Protein AF-N6U995-F1 (afdb_monomer_lite)

Secondary structure (DSSP, 8-state):
-PPPEEEE-TTS-EEEEE-TTS-EEEE-SSSEEEEEEE-TTS-EEEEEEE-SGGGS------------S-----

Radius of gyration: 16.15 Å; chains: 1; bounding box: 29×22×56 Å

Foldseek 3Di:
DDDWDWDADPVRWTAWTDHPQAWIKGDPDQFWIKIKGADPVRDMDIDIDGDNANRHDDDDDDDPDPPPDDPDDD

Sequence (74 aa):
MSADRVTITDKGKLDEIVATKGAHLERLGKHSWFISFDHADGSSTAIWFESKDLVSPMIEKRAPLSKEADHDHE

Organism: NCBI:txid363754

Structure (mmCIF, N/CA/C/O backbone):
data_AF-N6U995-F1
#
_entry.id   AF-N6U995-F1
#
loop_
_atom_site.group_PDB
_atom_site.id
_atom_site.type_symbol
_atom_site.label_atom_id
_atom_site.label_alt_id
_atom_site.label_comp_id
_atom_site.label_asym_id
_atom_site.label_entity_id
_atom_site.label_seq_id
_atom_site.pdbx_PDB_ins_code
_atom_site.Cartn_x
_atom_site.Cartn_y
_atom_site.Cartn_z
_atom_site.occupancy
_atom_site.B_iso_or_equiv
_atom_site.auth_seq_id
_atom_site.auth_comp_id
_atom_site.auth_asym_id
_atom_site.auth_atom_id
_atom_site.pdbx_PDB_model_num
ATOM 1 N N . MET A 1 1 ? 11.099 -13.772 -8.213 1.00 48.00 1 MET A N 1
ATOM 2 C CA . MET A 1 1 ? 10.262 -12.594 -8.522 1.00 48.00 1 MET A CA 1
ATOM 3 C C . MET A 1 1 ? 8.971 -12.737 -7.730 1.00 48.00 1 MET A C 1
ATOM 5 O O . MET A 1 1 ? 8.378 -13.806 -7.803 1.00 48.00 1 MET A O 1
ATOM 9 N N . SER A 1 2 ? 8.597 -11.751 -6.909 1.00 56.94 2 SER A N 1
ATOM 10 C CA . SER A 1 2 ? 7.314 -11.772 -6.182 1.00 56.94 2 SER A CA 1
ATOM 11 C C . SER A 1 2 ? 6.191 -11.485 -7.171 1.00 56.94 2 SER A C 1
ATOM 13 O O . SER A 1 2 ? 6.295 -10.499 -7.886 1.00 56.94 2 SER A O 1
ATOM 15 N N . ALA A 1 3 ? 5.160 -12.326 -7.229 1.00 78.50 3 ALA A N 1
ATOM 16 C CA . ALA A 1 3 ? 3.964 -12.073 -8.032 1.00 78.50 3 ALA A CA 1
ATOM 17 C C . ALA A 1 3 ? 3.142 -10.904 -7.460 1.00 78.50 3 ALA A C 1
ATOM 19 O O . ALA A 1 3 ? 3.299 -10.556 -6.285 1.00 78.50 3 ALA A O 1
ATOM 20 N N . ASP A 1 4 ? 2.255 -10.338 -8.283 1.00 87.00 4 ASP A N 1
ATOM 21 C CA . ASP A 1 4 ? 1.257 -9.369 -7.826 1.00 87.00 4 ASP A CA 1
ATOM 22 C C . ASP A 1 4 ? 0.410 -9.996 -6.711 1.00 87.00 4 ASP A C 1
ATOM 24 O O . ASP A 1 4 ? -0.122 -11.100 -6.873 1.00 87.00 4 ASP A O 1
ATOM 28 N N . ARG A 1 5 ? 0.262 -9.296 -5.584 1.00 90.81 5 ARG A N 1
AT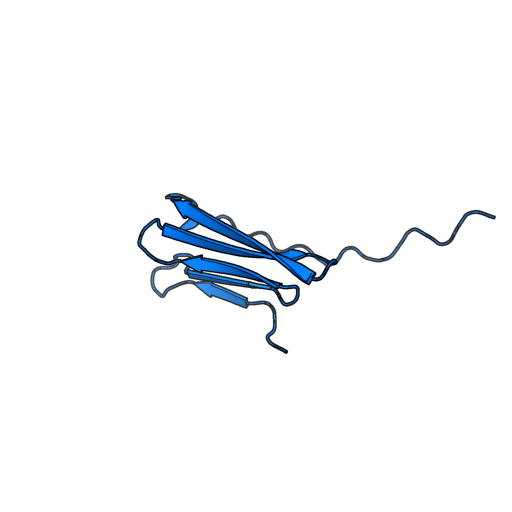OM 29 C CA . ARG A 1 5 ? -0.576 -9.740 -4.465 1.00 90.81 5 ARG A CA 1
ATOM 30 C C . ARG A 1 5 ? -1.439 -8.615 -3.922 1.00 90.81 5 ARG A C 1
ATOM 32 O O . ARG A 1 5 ? -1.040 -7.455 -3.901 1.00 90.81 5 ARG A O 1
ATOM 39 N N . VAL A 1 6 ? -2.616 -9.002 -3.448 1.00 92.31 6 VAL A N 1
ATOM 40 C CA . VAL A 1 6 ? -3.513 -8.159 -2.659 1.00 92.31 6 VAL A CA 1
ATOM 41 C C . VAL A 1 6 ? -3.798 -8.911 -1.369 1.00 92.31 6 VAL A C 1
ATOM 43 O O . VAL A 1 6 ? -4.379 -9.997 -1.407 1.00 92.31 6 VAL A O 1
ATOM 46 N N . THR A 1 7 ? -3.387 -8.337 -0.246 1.00 94.06 7 THR A N 1
ATOM 47 C CA . THR A 1 7 ? -3.579 -8.892 1.091 1.00 94.06 7 THR A CA 1
ATOM 48 C C . THR A 1 7 ? -4.763 -8.200 1.755 1.00 94.06 7 THR A C 1
ATOM 50 O O . THR A 1 7 ? -4.835 -6.971 1.829 1.00 94.06 7 THR A O 1
ATOM 53 N N . ILE A 1 8 ? -5.703 -9.005 2.245 1.00 92.94 8 ILE A N 1
ATOM 54 C CA . ILE A 1 8 ? -6.877 -8.566 2.996 1.00 92.94 8 ILE A CA 1
ATOM 55 C C . ILE A 1 8 ? -6.785 -9.197 4.388 1.00 92.94 8 ILE A C 1
ATOM 57 O O . ILE A 1 8 ? -6.573 -10.399 4.507 1.00 92.94 8 ILE A O 1
ATOM 61 N N . THR A 1 9 ? -6.950 -8.391 5.433 1.00 91.00 9 THR A N 1
ATOM 62 C CA . THR A 1 9 ? -6.997 -8.862 6.828 1.00 91.00 9 THR A CA 1
ATOM 63 C C . THR A 1 9 ? -8.175 -9.812 7.074 1.00 91.00 9 THR A C 1
ATOM 65 O O . THR A 1 9 ? -9.193 -9.748 6.382 1.00 91.00 9 THR A O 1
ATOM 68 N N . ASP A 1 10 ? -8.129 -10.567 8.171 1.00 88.12 10 ASP A N 1
ATOM 69 C CA . ASP A 1 10 ? -9.217 -11.457 8.622 1.00 88.12 10 ASP A CA 1
ATOM 70 C C . ASP A 1 10 ? -10.571 -10.745 8.833 1.00 88.12 10 ASP A C 1
ATOM 72 O O . ASP A 1 10 ? -11.623 -11.375 8.895 1.00 88.12 10 ASP A O 1
ATOM 76 N N . LYS A 1 11 ? -10.565 -9.408 8.936 1.00 88.12 11 LYS A N 1
ATOM 77 C CA . LYS A 1 11 ? -11.762 -8.558 9.073 1.00 88.12 11 LYS A CA 1
ATOM 78 C C . LYS A 1 11 ? -12.275 -8.014 7.734 1.00 88.12 11 LYS A C 1
ATOM 80 O O . LYS A 1 11 ? -13.071 -7.071 7.723 1.00 88.12 11 LYS A O 1
ATOM 85 N N . GLY A 1 12 ? -11.781 -8.537 6.613 1.00 87.75 12 GLY A N 1
ATOM 86 C CA . GLY A 1 12 ? -12.161 -8.098 5.270 1.00 87.75 12 GLY A CA 1
ATOM 87 C C . GLY A 1 12 ? -11.662 -6.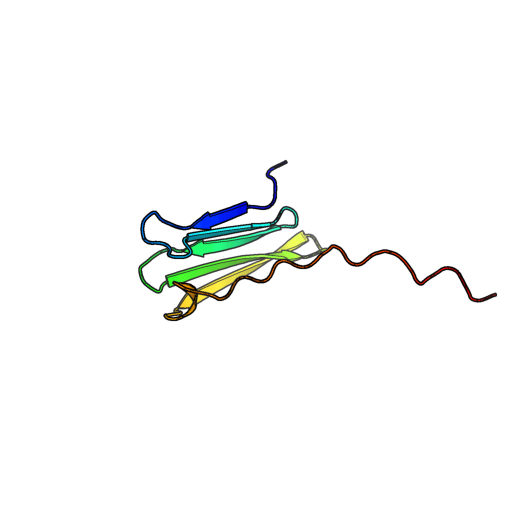694 4.916 1.00 87.75 12 GLY A C 1
ATOM 88 O O . GLY A 1 12 ? -12.260 -6.030 4.073 1.00 87.75 12 GLY A O 1
ATOM 89 N N . LYS A 1 13 ? -10.625 -6.189 5.600 1.00 92.25 13 LYS A N 1
ATOM 90 C CA . LYS A 1 13 ? -10.047 -4.860 5.331 1.00 92.25 13 LYS A CA 1
ATOM 91 C C . LYS A 1 13 ? -8.785 -4.973 4.496 1.00 92.25 13 LYS A C 1
ATOM 93 O O . LYS A 1 13 ? -7.999 -5.878 4.761 1.00 92.25 13 LYS A O 1
ATOM 98 N N . LEU A 1 14 ? -8.583 -4.038 3.566 1.00 94.44 14 LEU A N 1
ATOM 99 C CA . LEU A 1 14 ? -7.337 -3.959 2.806 1.00 94.44 14 LEU A CA 1
ATOM 100 C C . LEU A 1 14 ? -6.151 -3.771 3.760 1.00 94.44 14 LEU A C 1
ATOM 102 O O . LEU A 1 14 ? -6.249 -3.012 4.731 1.00 94.44 14 LEU A O 1
ATOM 106 N N . ASP A 1 15 ? -5.074 -4.493 3.472 1.00 95.19 15 ASP A N 1
ATOM 107 C CA . ASP A 1 15 ? -3.830 -4.468 4.234 1.00 95.19 15 ASP A CA 1
ATOM 108 C C . ASP A 1 15 ? -2.648 -4.064 3.351 1.00 95.19 15 ASP A C 1
ATOM 110 O O . ASP A 1 15 ? -1.950 -3.100 3.648 1.00 95.19 15 ASP A O 1
ATOM 114 N N . GLU A 1 16 ? -2.476 -4.741 2.214 1.00 95.25 16 GLU A N 1
ATOM 115 C CA . GLU A 1 16 ? -1.311 -4.546 1.350 1.00 95.25 16 GLU A CA 1
ATOM 116 C C . GLU A 1 16 ? -1.660 -4.822 -0.119 1.00 95.25 16 GLU A C 1
ATOM 118 O O . GLU A 1 16 ? -2.447 -5.721 -0.429 1.00 95.25 16 GLU A O 1
ATOM 123 N N . ILE A 1 17 ? -1.052 -4.077 -1.038 1.00 94.31 17 ILE A N 1
ATOM 124 C CA . ILE A 1 17 ? -0.999 -4.393 -2.467 1.00 94.31 17 ILE A CA 1
ATOM 125 C C . ILE A 1 17 ? 0.457 -4.314 -2.904 1.00 94.31 17 ILE A C 1
ATOM 127 O O . ILE A 1 17 ? 1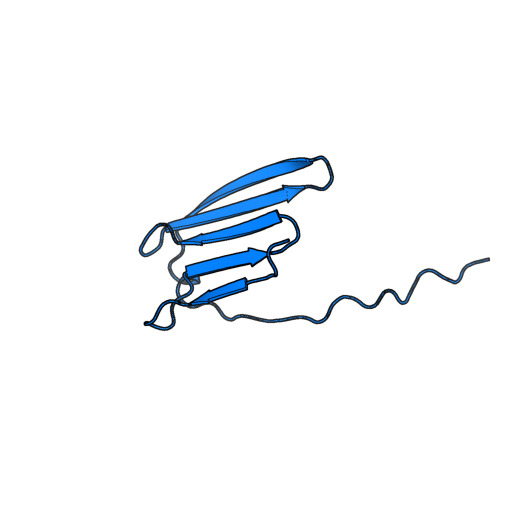.077 -3.262 -2.789 1.00 94.31 17 ILE A O 1
ATOM 131 N N . VAL A 1 18 ? 0.979 -5.397 -3.474 1.00 92.75 18 VAL A N 1
ATOM 132 C CA . VAL A 1 18 ? 2.303 -5.414 -4.103 1.00 92.75 18 VAL A CA 1
ATOM 133 C C . VAL A 1 18 ? 2.125 -5.733 -5.573 1.00 92.75 18 VAL A C 1
ATOM 135 O O . VAL A 1 18 ? 1.527 -6.754 -5.911 1.00 92.75 18 VAL A O 1
ATOM 138 N N . ALA A 1 19 ? 2.663 -4.884 -6.438 1.00 89.31 19 ALA A N 1
ATOM 139 C CA . ALA A 1 19 ? 2.737 -5.121 -7.868 1.00 89.31 19 ALA A CA 1
ATOM 140 C C . ALA A 1 19 ? 4.186 -5.392 -8.290 1.00 89.31 19 ALA A C 1
ATOM 142 O O . ALA A 1 19 ? 5.127 -4.724 -7.866 1.00 89.31 19 ALA A O 1
ATOM 143 N N . THR A 1 20 ? 4.355 -6.344 -9.201 1.00 78.81 20 THR A N 1
ATOM 144 C CA . THR A 1 20 ? 5.626 -6.792 -9.794 1.00 78.81 20 THR A CA 1
ATOM 145 C C . THR A 1 20 ? 6.467 -5.673 -10.401 1.00 78.81 20 THR A C 1
ATOM 147 O O . THR A 1 20 ? 7.676 -5.837 -10.534 1.00 78.81 20 THR A O 1
ATOM 150 N N . LYS A 1 21 ? 5.854 -4.546 -10.774 1.00 78.56 21 LYS A N 1
ATOM 151 C CA . LYS A 1 21 ? 6.518 -3.399 -11.413 1.00 78.56 21 LYS A CA 1
ATOM 152 C C . LYS A 1 21 ? 6.832 -2.250 -10.450 1.00 78.56 21 LYS A C 1
ATOM 154 O O . LYS A 1 21 ? 6.843 -1.099 -10.865 1.00 78.56 21 LYS A O 1
ATOM 159 N N . GLY A 1 22 ? 7.054 -2.559 -9.174 1.00 83.62 22 GLY A N 1
ATOM 160 C CA . GLY A 1 22 ? 7.591 -1.600 -8.206 1.00 83.62 22 GLY A CA 1
ATOM 161 C C . GLY A 1 22 ? 6.551 -0.740 -7.493 1.00 83.62 22 GLY A C 1
ATOM 162 O O . GLY A 1 22 ? 6.932 0.085 -6.675 1.00 83.62 22 GLY A O 1
ATOM 163 N N . ALA A 1 23 ? 5.250 -0.929 -7.743 1.00 92.19 23 ALA A N 1
ATOM 164 C CA . ALA A 1 23 ? 4.211 -0.279 -6.944 1.00 92.19 23 ALA A CA 1
ATOM 165 C C . ALA A 1 23 ? 3.897 -1.102 -5.685 1.00 92.19 23 ALA A C 1
ATOM 167 O O . ALA A 1 23 ? 3.613 -2.298 -5.766 1.00 92.19 23 ALA A O 1
ATOM 168 N N . HIS A 1 24 ? 3.912 -0.449 -4.528 1.00 95.44 24 HIS A N 1
ATOM 169 C CA . HIS A 1 24 ? 3.618 -1.030 -3.226 1.00 95.44 24 HIS A CA 1
ATOM 170 C C . HIS A 1 24 ? 2.716 -0.082 -2.439 1.00 95.44 24 HIS A C 1
ATOM 172 O O . HIS A 1 24 ? 3.021 1.098 -2.310 1.00 95.44 24 HIS A O 1
ATOM 178 N N . LEU A 1 25 ? 1.603 -0.595 -1.928 1.00 96.06 25 LEU A N 1
ATOM 179 C CA . LEU A 1 25 ? 0.722 0.085 -0.987 1.00 96.06 25 LEU A CA 1
ATOM 180 C C . LEU A 1 25 ? 0.642 -0.766 0.278 1.00 96.06 25 LEU A C 1
ATOM 182 O O . LEU A 1 25 ? 0.226 -1.918 0.196 1.00 96.06 25 LEU A O 1
ATOM 186 N N . GLU A 1 26 ? 0.951 -0.190 1.431 1.00 96.56 26 GLU A N 1
ATOM 187 C CA . GLU A 1 26 ? 0.839 -0.854 2.729 1.00 96.56 26 GLU A CA 1
ATOM 188 C C . GLU A 1 26 ? 0.040 -0.013 3.719 1.00 96.56 26 GLU A C 1
ATOM 190 O O . GLU A 1 26 ? 0.048 1.227 3.721 1.00 96.56 26 GLU A O 1
ATOM 195 N N . ARG A 1 27 ? -0.653 -0.716 4.604 1.00 96.50 27 ARG A N 1
ATOM 196 C CA . ARG A 1 27 ? -1.347 -0.130 5.732 1.00 96.50 27 ARG A CA 1
ATOM 197 C C . ARG A 1 27 ? -0.419 -0.073 6.941 1.00 96.50 27 ARG A C 1
ATOM 199 O O . ARG A 1 27 ? -0.016 -1.096 7.478 1.00 96.50 27 ARG A O 1
ATOM 206 N N . LEU A 1 28 ? -0.167 1.133 7.439 1.00 95.75 28 LEU A N 1
ATOM 207 C CA . LEU A 1 28 ? 0.664 1.364 8.627 1.00 95.75 28 LEU A CA 1
ATOM 208 C C . LEU A 1 28 ? -0.151 1.470 9.922 1.00 95.75 28 LEU A C 1
ATOM 210 O O . LEU A 1 28 ? 0.374 1.325 11.024 1.00 95.75 28 LEU A O 1
ATOM 214 N N . GLY A 1 29 ? -1.448 1.756 9.810 1.00 92.38 29 GLY A N 1
ATOM 215 C CA . GLY A 1 29 ? -2.323 1.954 10.960 1.00 92.38 29 GLY A CA 1
ATOM 216 C C . GLY A 1 29 ? -3.799 1.939 10.587 1.00 92.38 29 GLY A C 1
ATOM 217 O O . GLY A 1 29 ? -4.190 1.540 9.492 1.00 92.38 29 GLY A O 1
ATOM 218 N N . LYS A 1 30 ? -4.672 2.394 11.496 1.00 91.44 30 LYS A N 1
ATOM 219 C CA . LYS A 1 30 ? -6.127 2.341 11.264 1.00 91.44 30 LYS A CA 1
ATOM 220 C C . LYS A 1 30 ? -6.534 3.065 9.975 1.00 91.44 30 LYS A C 1
ATOM 222 O O . LYS A 1 30 ? -7.359 2.523 9.241 1.00 91.44 30 LYS A O 1
ATOM 227 N N . HIS A 1 31 ? -5.953 4.236 9.725 1.00 94.75 31 HIS A N 1
ATOM 228 C CA . HIS A 1 31 ? -6.221 5.087 8.562 1.00 94.75 31 HIS A CA 1
ATOM 229 C C . HIS A 1 31 ? -4.942 5.595 7.893 1.00 94.75 31 HIS A C 1
ATOM 231 O O . HIS A 1 31 ? -5.031 6.462 7.037 1.00 94.75 31 HIS A O 1
ATOM 237 N N . SER A 1 32 ? -3.780 5.082 8.292 1.00 97.44 32 SER A N 1
ATOM 238 C CA . SER A 1 32 ? -2.472 5.550 7.835 1.00 97.44 32 SER A CA 1
ATOM 239 C C . SER A 1 32 ? -1.925 4.585 6.797 1.00 97.44 32 SER A C 1
ATOM 241 O O . SER A 1 32 ? -1.943 3.369 7.018 1.00 97.44 32 SER A O 1
ATOM 243 N N . TRP A 1 33 ? -1.447 5.135 5.689 1.00 97.75 33 TRP A N 1
ATOM 244 C CA . TRP A 1 33 ? -1.040 4.386 4.511 1.00 97.75 33 TRP A CA 1
ATOM 245 C C . TRP A 1 33 ? 0.290 4.890 3.982 1.00 97.75 33 TRP A C 1
ATOM 247 O O . TRP A 1 33 ? 0.595 6.086 4.050 1.00 97.75 33 TRP A O 1
ATOM 257 N N . PHE A 1 34 ? 1.039 3.961 3.410 1.00 97.62 34 PHE A N 1
ATOM 258 C CA . PHE A 1 34 ? 2.243 4.237 2.655 1.00 97.62 34 PHE A CA 1
ATOM 259 C C . PHE A 1 34 ? 2.088 3.682 1.249 1.00 97.62 34 PHE A C 1
ATOM 261 O O . PHE A 1 34 ? 1.701 2.530 1.078 1.00 97.62 34 PHE A O 1
ATOM 268 N N . ILE A 1 35 ? 2.372 4.507 0.244 1.00 96.62 35 ILE A N 1
ATOM 269 C CA . ILE A 1 35 ? 2.474 4.065 -1.145 1.00 96.62 35 ILE A CA 1
ATOM 270 C C . ILE A 1 35 ? 3.844 4.434 -1.696 1.00 96.62 35 ILE A C 1
ATOM 272 O O . ILE A 1 35 ? 4.288 5.573 -1.539 1.00 96.62 35 ILE A O 1
ATOM 276 N N . SER A 1 36 ? 4.491 3.492 -2.371 1.00 96.44 36 SER A N 1
ATOM 277 C CA . SER A 1 36 ? 5.692 3.724 -3.161 1.00 96.44 36 SER A CA 1
ATOM 278 C C . SER A 1 36 ? 5.533 3.166 -4.566 1.00 96.44 36 SER A C 1
ATOM 280 O O . SER A 1 36 ? 4.853 2.162 -4.765 1.00 96.44 36 SER A O 1
ATOM 282 N N . PHE A 1 37 ? 6.154 3.808 -5.547 1.00 95.06 37 PHE A N 1
ATOM 283 C CA . PHE A 1 37 ? 6.240 3.290 -6.907 1.00 95.06 37 PHE A CA 1
ATOM 284 C C . PHE A 1 37 ? 7.554 3.686 -7.562 1.00 95.06 37 PHE A C 1
ATOM 286 O O . PHE A 1 37 ? 8.031 4.812 -7.395 1.00 95.06 37 PHE A O 1
ATOM 293 N N . ASP A 1 38 ? 8.108 2.738 -8.309 1.00 94.00 38 ASP A N 1
ATOM 294 C CA . ASP A 1 38 ? 9.326 2.922 -9.085 1.00 94.00 38 ASP A CA 1
ATOM 295 C C . ASP A 1 38 ? 9.001 3.464 -10.479 1.00 94.00 38 ASP A C 1
ATOM 297 O O . ASP A 1 38 ? 8.030 3.063 -11.130 1.00 94.00 38 ASP A O 1
ATOM 301 N N . HIS A 1 39 ? 9.838 4.384 -10.941 1.00 91.06 39 HIS A N 1
ATOM 302 C CA . HIS A 1 39 ? 9.770 4.992 -12.261 1.00 91.06 39 HIS A CA 1
ATOM 303 C C . HIS A 1 39 ? 10.706 4.281 -13.235 1.00 91.06 39 HIS A C 1
ATOM 305 O O . HIS A 1 39 ? 11.666 3.613 -12.853 1.00 91.06 39 HIS A O 1
ATOM 311 N N . ALA A 1 40 ? 10.455 4.459 -14.533 1.00 90.00 40 ALA A N 1
ATOM 312 C CA . ALA A 1 40 ? 11.273 3.850 -15.582 1.00 90.00 40 ALA A CA 1
ATOM 313 C C . ALA A 1 40 ? 12.734 4.345 -15.587 1.00 90.00 40 ALA A C 1
ATOM 315 O O . ALA A 1 40 ? 13.611 3.640 -16.081 1.00 90.00 40 ALA A O 1
ATOM 316 N N . ASP A 1 41 ? 12.996 5.536 -15.042 1.00 92.56 41 ASP A N 1
ATOM 317 C CA . ASP A 1 41 ? 14.338 6.115 -14.910 1.00 92.56 41 ASP A CA 1
ATOM 318 C C . ASP A 1 41 ? 15.112 5.604 -13.678 1.00 92.56 41 ASP A C 1
ATOM 320 O O . ASP A 1 41 ? 16.252 6.008 -13.453 1.00 92.56 41 ASP A O 1
ATOM 324 N N . GLY A 1 42 ? 14.512 4.702 -12.894 1.00 90.94 42 GLY A N 1
ATOM 325 C CA . GLY A 1 42 ? 15.099 4.137 -11.682 1.00 90.94 42 GLY A CA 1
ATOM 326 C C . GLY A 1 42 ? 14.916 4.995 -10.430 1.00 90.94 42 GLY A C 1
ATOM 327 O O . GLY A 1 42 ? 15.384 4.600 -9.363 1.00 90.94 42 GLY A O 1
ATOM 328 N N . SER A 1 43 ? 14.250 6.149 -10.525 1.00 94.00 43 SER A N 1
ATOM 329 C CA . SER A 1 43 ? 13.810 6.895 -9.346 1.00 94.00 43 SER A CA 1
ATOM 330 C C . SER A 1 43 ? 12.573 6.251 -8.710 1.00 94.00 43 SER A C 1
ATOM 332 O O . SER A 1 43 ? 11.873 5.458 -9.338 1.00 94.00 43 SER A O 1
ATOM 334 N N . SER A 1 44 ? 12.267 6.624 -7.467 1.00 95.62 44 SER A N 1
ATOM 335 C CA . SER A 1 44 ? 11.059 6.173 -6.769 1.00 95.62 44 SER A CA 1
ATOM 336 C C . SER A 1 44 ? 10.321 7.364 -6.170 1.00 95.62 44 SER A C 1
ATOM 338 O O . SER A 1 44 ? 10.924 8.345 -5.731 1.00 95.62 44 SER A O 1
ATOM 340 N N . THR A 1 45 ? 8.995 7.286 -6.124 1.00 97.25 45 THR A N 1
ATOM 341 C CA . THR A 1 45 ? 8.155 8.221 -5.367 1.00 97.25 45 THR A CA 1
ATOM 342 C C . THR A 1 45 ? 7.505 7.491 -4.211 1.00 97.25 45 THR A C 1
ATOM 344 O O . THR A 1 45 ? 7.061 6.358 -4.365 1.00 97.25 45 THR A O 1
ATOM 347 N N . ALA A 1 46 ? 7.449 8.151 -3.058 1.00 97.44 46 ALA A N 1
ATOM 348 C CA . ALA A 1 46 ? 6.889 7.606 -1.836 1.00 97.44 46 ALA A CA 1
ATOM 349 C C . ALA A 1 46 ? 5.994 8.651 -1.161 1.00 97.44 46 ALA A C 1
ATOM 351 O O . ALA A 1 46 ? 6.368 9.820 -1.058 1.00 97.44 46 ALA A O 1
ATOM 352 N N . ILE A 1 47 ? 4.806 8.239 -0.721 1.00 97.69 47 ILE A N 1
ATOM 353 C CA . ILE A 1 47 ? 3.802 9.127 -0.130 1.00 97.69 47 ILE A CA 1
ATOM 354 C C . ILE A 1 47 ? 3.268 8.490 1.150 1.00 97.69 47 ILE A C 1
ATOM 356 O O . ILE A 1 47 ? 2.818 7.344 1.154 1.00 97.69 47 ILE A O 1
ATOM 360 N N . TRP A 1 48 ? 3.287 9.271 2.229 1.00 97.69 48 TRP A N 1
ATOM 361 C CA . TRP A 1 48 ? 2.539 8.999 3.454 1.00 97.69 48 TRP A CA 1
ATOM 362 C C . TRP A 1 48 ? 1.231 9.770 3.407 1.00 97.69 48 TRP A C 1
ATOM 364 O O . TRP A 1 48 ? 1.232 10.975 3.150 1.00 97.69 48 TRP A O 1
ATOM 374 N N . PHE A 1 49 ? 0.116 9.092 3.656 1.00 97.31 49 PHE A N 1
ATOM 375 C CA . PHE A 1 49 ? -1.189 9.741 3.655 1.00 97.31 49 PHE A CA 1
ATOM 376 C C . PHE A 1 49 ? -2.179 9.051 4.588 1.00 97.31 49 PHE A C 1
ATOM 378 O O . PHE A 1 49 ? -1.986 7.914 5.028 1.00 97.31 49 PHE A O 1
ATOM 385 N N . GLU A 1 50 ? -3.270 9.757 4.874 1.00 96.88 50 GLU A N 1
ATOM 386 C CA . GLU A 1 50 ? -4.385 9.220 5.638 1.00 96.88 50 GLU A CA 1
ATOM 387 C C . GLU A 1 50 ? -5.618 9.026 4.754 1.00 96.88 50 GLU A C 1
ATOM 389 O O . GLU A 1 50 ? -5.981 9.894 3.963 1.00 96.88 50 GLU A O 1
ATOM 394 N N . SER A 1 51 ? -6.290 7.885 4.901 1.00 95.50 51 SER A N 1
ATOM 395 C CA . SER A 1 51 ? -7.566 7.612 4.242 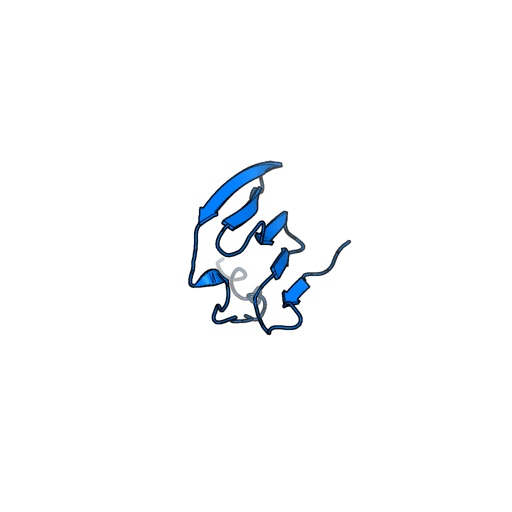1.00 95.50 51 SER A CA 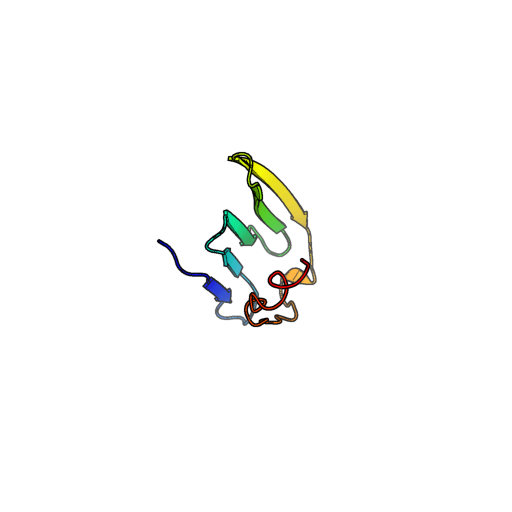1
ATOM 396 C C . SER A 1 51 ? -8.430 6.671 5.075 1.00 95.50 51 SER A C 1
ATOM 398 O O . SER A 1 51 ? -7.997 5.600 5.519 1.00 95.50 51 SER A O 1
ATOM 400 N N . LYS A 1 52 ? -9.690 7.076 5.273 1.00 92.69 52 LYS A N 1
ATOM 401 C CA . LYS A 1 52 ? -10.712 6.249 5.927 1.00 92.69 52 LYS A CA 1
ATOM 402 C C . LYS A 1 52 ? -11.315 5.228 4.967 1.00 92.69 52 LYS A C 1
ATOM 404 O O . LYS A 1 52 ? -11.590 4.107 5.390 1.00 92.69 52 LYS A O 1
ATOM 409 N N . ASP A 1 53 ? -11.443 5.594 3.697 1.00 91.56 53 ASP A N 1
ATOM 410 C CA . ASP A 1 53 ? -12.141 4.794 2.689 1.00 91.56 53 ASP A CA 1
ATOM 411 C C . ASP A 1 53 ? -11.260 3.679 2.124 1.00 91.56 53 ASP A C 1
ATOM 413 O O . ASP A 1 53 ? -11.747 2.595 1.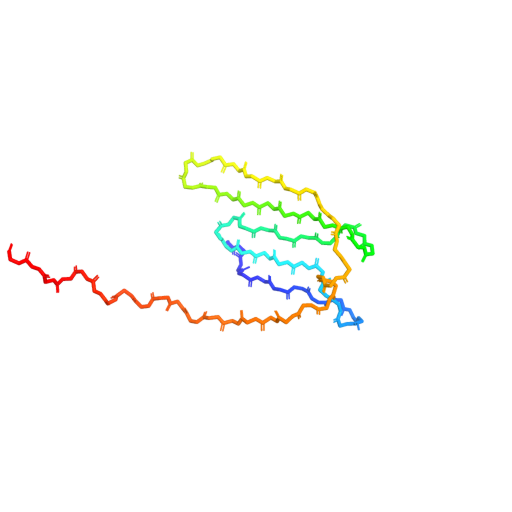806 1.00 91.56 53 ASP A O 1
ATOM 417 N N . LEU A 1 54 ? -9.939 3.882 2.105 1.00 91.25 54 LEU A N 1
ATOM 418 C CA . LEU A 1 54 ? -8.993 2.886 1.595 1.00 91.25 54 LEU A CA 1
ATOM 419 C C . LEU A 1 54 ? -8.933 1.607 2.450 1.00 91.25 54 LEU A C 1
ATOM 421 O O . LEU A 1 54 ? -8.431 0.581 2.011 1.00 91.25 54 LEU A O 1
ATOM 425 N N . VAL A 1 55 ? -9.516 1.626 3.653 1.00 90.19 55 VAL A N 1
ATOM 426 C CA . VAL A 1 55 ? -9.692 0.438 4.504 1.00 90.19 55 VAL A CA 1
ATOM 427 C C . VAL A 1 55 ? -10.685 -0.558 3.885 1.00 90.19 55 VAL A C 1
ATOM 429 O O . VAL A 1 55 ? -10.657 -1.748 4.206 1.00 90.19 55 VAL A O 1
ATOM 432 N N . SER A 1 56 ? -11.605 -0.105 3.030 1.00 91.69 56 SER A N 1
ATOM 433 C CA . SER A 1 56 ? -12.617 -0.946 2.371 1.00 91.69 56 SER A CA 1
ATOM 434 C C . SER A 1 56 ? -12.870 -0.473 0.937 1.00 91.69 56 SER A C 1
ATOM 436 O O . SER A 1 56 ? -13.967 -0.004 0.633 1.00 91.69 56 SER A O 1
ATOM 438 N N . PRO A 1 57 ? -11.857 -0.573 0.059 1.00 89.00 57 PRO A N 1
ATOM 439 C CA . PRO A 1 57 ? -11.954 -0.054 -1.291 1.00 89.00 57 PRO A CA 1
ATOM 440 C C . PRO A 1 57 ? -12.726 -1.014 -2.197 1.00 89.00 57 PRO A C 1
ATOM 442 O O . PRO A 1 57 ? -12.773 -2.224 -1.970 1.00 89.00 57 PRO A O 1
ATOM 445 N N . MET A 1 58 ? -13.278 -0.472 -3.278 1.00 88.12 58 MET A N 1
ATOM 446 C CA . MET A 1 58 ? -13.711 -1.281 -4.413 1.00 88.12 58 MET A CA 1
ATOM 447 C C . MET A 1 58 ? -12.475 -1.685 -5.223 1.00 88.12 58 MET A C 1
ATOM 449 O O . MET A 1 58 ? -11.702 -0.822 -5.635 1.00 88.12 58 MET A O 1
ATOM 453 N N . ILE A 1 59 ? -12.278 -2.988 -5.438 1.00 83.81 59 ILE A N 1
ATOM 454 C CA . ILE A 1 59 ? -11.117 -3.519 -6.165 1.00 83.81 59 ILE A CA 1
ATOM 455 C C . ILE A 1 59 ? -11.559 -3.958 -7.560 1.00 83.81 59 ILE A C 1
ATOM 457 O O . ILE A 1 59 ? -12.371 -4.870 -7.700 1.00 83.81 59 ILE A O 1
ATOM 461 N N . GLU A 1 60 ? -10.984 -3.337 -8.586 1.00 86.25 60 GLU A N 1
ATOM 462 C CA . GLU A 1 60 ? -11.180 -3.699 -9.989 1.00 86.25 60 GLU A CA 1
ATOM 463 C C . GLU A 1 60 ? -9.908 -4.370 -10.530 1.00 86.25 60 GLU A C 1
ATOM 465 O O . GLU A 1 60 ? -8.814 -3.816 -10.422 1.00 86.25 60 GLU A O 1
ATOM 470 N N . LYS A 1 61 ? -10.036 -5.561 -11.129 1.00 82.19 61 LYS A N 1
ATOM 471 C CA . LYS A 1 61 ? -8.941 -6.218 -11.859 1.00 82.19 61 LYS A CA 1
ATOM 472 C C . LYS A 1 61 ? -9.176 -6.059 -13.356 1.00 82.19 61 LYS A C 1
ATOM 474 O O . LYS A 1 61 ? -10.220 -6.474 -13.853 1.00 82.19 61 LYS A O 1
ATOM 479 N N . ARG A 1 62 ? -8.200 -5.498 -14.069 1.00 82.25 62 ARG A N 1
ATOM 480 C CA . ARG A 1 62 ? -8.247 -5.319 -15.528 1.00 82.25 62 ARG A CA 1
ATOM 481 C C . ARG A 1 62 ? -7.321 -6.314 -16.219 1.00 82.25 62 ARG A C 1
ATOM 483 O O . ARG A 1 62 ? -6.261 -6.641 -15.689 1.00 82.25 62 ARG A O 1
ATOM 490 N N . ALA A 1 63 ? -7.729 -6.792 -17.393 1.00 80.75 63 ALA A N 1
ATOM 491 C CA . ALA A 1 63 ? -6.853 -7.583 -18.250 1.00 80.75 63 ALA A CA 1
ATOM 492 C C . ALA A 1 63 ? -5.663 -6.724 -18.729 1.00 80.75 63 ALA A C 1
ATOM 494 O O . ALA A 1 63 ? -5.804 -5.500 -18.826 1.00 80.75 63 ALA A O 1
ATOM 495 N N . PRO A 1 64 ? -4.502 -7.332 -19.040 1.00 77.81 64 PRO A N 1
ATOM 496 C CA . PRO A 1 64 ? -3.426 -6.622 -19.719 1.00 77.81 64 PRO A CA 1
ATOM 497 C C . PRO A 1 64 ? -3.962 -5.975 -20.996 1.00 77.81 64 PRO A C 1
ATOM 499 O O . PRO A 1 64 ? -4.745 -6.597 -21.714 1.00 77.81 64 PRO A O 1
ATOM 502 N N . LEU A 1 65 ? -3.520 -4.754 -21.295 1.00 75.56 65 LEU A N 1
ATOM 503 C CA . LEU A 1 65 ? -3.741 -4.176 -22.618 1.00 75.56 65 LEU A CA 1
ATOM 504 C C . LEU A 1 65 ? -3.093 -5.125 -23.636 1.00 75.56 65 LEU A C 1
ATOM 506 O O . LEU A 1 65 ? -1.880 -5.351 -23.583 1.00 75.56 65 LEU A O 1
ATOM 510 N N . SER A 1 66 ? -3.894 -5.740 -24.507 1.00 67.31 66 SER A N 1
ATOM 511 C CA . SER A 1 66 ? -3.367 -6.500 -25.635 1.00 67.31 66 SER A CA 1
ATOM 512 C C . SER A 1 66 ? -2.528 -5.550 -26.486 1.00 67.31 66 SER A C 1
ATOM 514 O O . SER A 1 66 ? -2.956 -4.439 -26.793 1.00 67.31 66 SER A O 1
ATOM 516 N N . LYS A 1 67 ? -1.310 -5.965 -26.849 1.00 56.62 67 LYS A N 1
ATOM 517 C CA . LYS A 1 67 ? -0.523 -5.275 -27.875 1.00 56.62 67 LYS A CA 1
ATOM 518 C C . LYS A 1 67 ? -1.185 -5.518 -29.234 1.00 56.62 67 LYS A C 1
ATOM 520 O O . LYS A 1 67 ? -0.732 -6.372 -29.981 1.00 56.62 67 LYS A O 1
ATOM 525 N N . GLU A 1 68 ? -2.256 -4.805 -29.538 1.00 55.56 68 GLU A N 1
ATOM 526 C CA . GLU A 1 68 ? -2.804 -4.720 -30.891 1.00 55.56 68 GLU A CA 1
ATOM 527 C C . GLU A 1 68 ? -3.069 -3.251 -31.208 1.00 55.56 68 GLU A C 1
ATOM 529 O O . GLU A 1 68 ? -4.097 -2.708 -30.818 1.00 55.56 68 GLU A O 1
ATOM 534 N N . ALA A 1 69 ? -2.064 -2.627 -31.829 1.00 53.88 69 ALA A N 1
ATOM 535 C CA . ALA A 1 69 ? -2.112 -1.479 -32.741 1.00 53.88 69 ALA A CA 1
ATOM 536 C C . ALA A 1 69 ? -0.738 -0.794 -32.692 1.00 53.88 69 ALA A C 1
ATOM 538 O O . ALA A 1 69 ? -0.510 0.054 -31.843 1.00 53.88 69 ALA A O 1
ATOM 539 N N . ASP A 1 70 ? 0.200 -1.286 -33.502 1.00 51.03 70 ASP A N 1
ATOM 540 C CA . ASP A 1 70 ? 1.280 -0.512 -34.146 1.00 51.03 70 ASP A CA 1
ATOM 541 C C . ASP A 1 70 ? 2.027 -1.471 -35.094 1.00 51.03 70 ASP A C 1
ATOM 543 O O . ASP A 1 70 ? 3.213 -1.786 -34.977 1.00 51.03 70 ASP A O 1
ATOM 547 N N . HIS A 1 71 ? 1.253 -2.040 -36.010 1.00 50.84 71 HIS A N 1
ATOM 548 C CA . HIS A 1 71 ? 1.722 -2.503 -37.307 1.00 50.84 71 HIS A CA 1
ATOM 549 C C . HIS A 1 71 ? 0.630 -2.071 -38.262 1.00 50.84 71 HIS A C 1
ATOM 551 O O . HIS A 1 71 ? -0.368 -2.764 -38.392 1.00 50.84 71 HIS A O 1
ATOM 557 N N . ASP A 1 72 ? 0.753 -0.835 -38.727 1.00 52.22 72 ASP A N 1
ATOM 558 C CA . ASP A 1 72 ? 0.329 -0.362 -40.040 1.00 52.22 72 ASP A CA 1
ATOM 559 C C . ASP A 1 72 ? 0.546 1.150 -40.039 1.00 52.22 72 ASP A C 1
ATOM 561 O O . ASP A 1 72 ? -0.184 1.881 -39.383 1.00 52.22 72 ASP A O 1
ATOM 565 N N . HIS A 1 73 ? 1.616 1.597 -40.696 1.00 46.22 73 HIS A N 1
ATOM 566 C CA . HIS A 1 73 ? 1.562 2.659 -41.699 1.00 46.22 73 HIS A CA 1
ATOM 567 C C . HIS A 1 73 ? 2.927 2.755 -42.404 1.00 46.22 73 HIS A C 1
ATOM 569 O O . HIS A 1 73 ? 3.875 3.312 -41.858 1.00 46.22 73 HIS A O 1
ATOM 575 N N . GLU A 1 74 ? 2.926 2.158 -43.604 1.00 48.88 74 GLU A N 1
ATOM 576 C CA . GLU A 1 74 ? 3.703 2.448 -44.831 1.00 48.88 74 GLU A CA 1
ATOM 577 C C . GLU A 1 74 ? 5.242 2.397 -44.830 1.00 48.88 74 GLU A C 1
ATOM 579 O O . GLU A 1 74 ? 5.911 3.278 -44.248 1.00 48.88 74 GLU A O 1
#

pLDDT: mean 85.62, std 14.61, range [46.22, 97.75]